Protein AF-A0AAJ1ETL8-F1 (afdb_monomer_lite)

pLDDT: mean 94.8, std 4.71, range [67.31, 98.31]

InterPro domains:
  IPR006096 Glutamate/phenylalanine/leucine/valine/L-tryptophan dehydrogenase, C-terminal [PF00208] (1-70)
  IPR036291 NAD(P)-binding domain superfamily [SSF51735] (2-70)
  IPR050724 Glutamate/Leucine/Phenylalanine/Valine dehydrogenases [PTHR43571] (1-70)

Sequence (70 aa):
PWGLKVDMAFPCATQNEIGIEEAKQLTANGVKYIIEGANMPTTPEAMEYFISNGGTLGPAKAANAGGVAV

Radius of gyration: 11.34 Å; chains: 1; bounding box: 22×28×30 Å

Secondary structure (DSSP, 8-state):
-TTS--SEE---SSTT-B-HHHHHHHHHTT--EEE--SSS-B-HHHHHHHHHTT-EEE-HHHHTTHHHH-

Structure (mmCIF, N/CA/C/O backbone):
data_AF-A0AAJ1ETL8-F1
#
_entry.id   AF-A0AAJ1ETL8-F1
#
loop_
_atom_site.group_PDB
_atom_site.id
_atom_site.type_symbol
_atom_site.label_atom_id
_atom_site.label_alt_id
_atom_site.label_comp_id
_atom_site.label_asym_id
_atom_site.label_entity_id
_atom_site.label_seq_id
_atom_site.pdbx_PDB_ins_code
_atom_site.Cartn_x
_atom_site.Cartn_y
_atom_site.Cartn_z
_atom_site.occupancy
_atom_site.B_iso_or_equiv
_atom_site.auth_seq_id
_atom_site.auth_comp_id
_atom_site.auth_asym_id
_atom_site.auth_atom_id
_atom_site.pdbx_PDB_model_num
ATOM 1 N N . PRO A 1 1 ? 0.392 9.847 -4.988 1.00 80.56 1 PRO A N 1
ATOM 2 C CA . PRO A 1 1 ? -0.954 10.464 -5.190 1.00 80.56 1 PRO A CA 1
ATOM 3 C C . PRO A 1 1 ? -1.960 9.921 -4.154 1.00 80.56 1 PRO A C 1
ATOM 5 O O . PRO A 1 1 ? -3.034 9.437 -4.492 1.00 80.56 1 PRO A O 1
ATOM 8 N N . TRP A 1 2 ? -1.585 9.976 -2.874 1.00 90.56 2 TRP A N 1
ATOM 9 C CA . TRP A 1 2 ? -2.188 9.146 -1.818 1.00 90.56 2 TRP A CA 1
ATOM 10 C C . TRP A 1 2 ? -3.356 9.808 -1.082 1.00 90.56 2 TRP A C 1
ATOM 12 O O . TRP A 1 2 ? -4.142 9.137 -0.426 1.00 90.56 2 TRP A O 1
ATO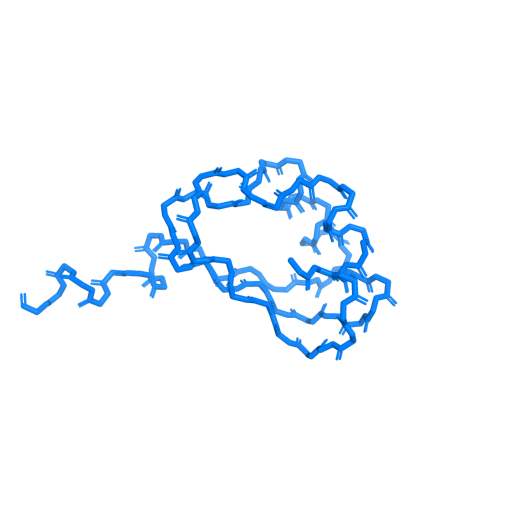M 22 N N . GLY A 1 3 ? -3.536 11.116 -1.275 1.00 87.00 3 GLY A N 1
ATOM 23 C CA . GLY A 1 3 ? -4.662 11.867 -0.721 1.00 87.00 3 GLY A CA 1
ATOM 24 C C . GLY A 1 3 ? -6.000 11.650 -1.437 1.00 87.00 3 GLY A C 1
ATOM 25 O O . GLY A 1 3 ? -7.001 12.226 -1.019 1.00 87.00 3 GLY A O 1
ATOM 26 N N . LEU A 1 4 ? -6.050 10.852 -2.509 1.00 91.12 4 LEU A N 1
ATOM 27 C CA . LEU A 1 4 ? -7.294 10.559 -3.222 1.00 91.12 4 LEU A CA 1
ATOM 28 C C . LEU A 1 4 ? -8.111 9.497 -2.478 1.00 91.12 4 LEU A C 1
ATOM 30 O O . LEU A 1 4 ? -7.567 8.504 -1.997 1.00 91.12 4 LEU A O 1
ATOM 34 N N . LYS A 1 5 ? -9.432 9.688 -2.424 1.00 93.88 5 LYS A N 1
ATOM 35 C CA . LYS A 1 5 ? -10.349 8.697 -1.856 1.00 93.88 5 LYS A CA 1
ATOM 36 C C . LYS A 1 5 ? -10.524 7.535 -2.834 1.00 93.88 5 LYS A C 1
ATOM 38 O O . LYS A 1 5 ? -11.134 7.705 -3.887 1.00 93.88 5 LYS A O 1
ATOM 43 N N . VAL A 1 6 ? -9.995 6.374 -2.465 1.00 94.75 6 VAL A N 1
ATOM 44 C CA . VAL A 1 6 ? -10.018 5.132 -3.248 1.00 94.75 6 VAL A CA 1
ATOM 45 C C . VAL A 1 6 ? -10.213 3.937 -2.317 1.00 94.75 6 VAL A C 1
ATOM 47 O O . VAL A 1 6 ? -9.945 4.034 -1.123 1.00 94.75 6 VAL A O 1
ATOM 50 N N . ASP A 1 7 ? -10.647 2.800 -2.854 1.00 95.12 7 ASP A N 1
ATOM 51 C CA . ASP A 1 7 ? -10.765 1.557 -2.077 1.00 95.12 7 ASP A CA 1
ATOM 52 C C . ASP A 1 7 ? -9.435 0.781 -1.997 1.00 95.12 7 ASP A C 1
ATOM 54 O O . ASP A 1 7 ? -9.183 0.053 -1.031 1.00 95.12 7 ASP A O 1
ATOM 58 N N . MET A 1 8 ? -8.582 0.936 -3.017 1.00 97.19 8 MET A N 1
ATOM 59 C CA . MET A 1 8 ? -7.326 0.203 -3.202 1.00 97.19 8 MET A CA 1
ATOM 60 C C . MET A 1 8 ? -6.205 1.131 -3.680 1.00 97.19 8 MET A C 1
ATOM 62 O O . MET A 1 8 ? -6.438 2.002 -4.520 1.00 97.19 8 MET A O 1
ATOM 66 N N . ALA A 1 9 ? -4.984 0.900 -3.201 1.00 97.25 9 ALA A N 1
ATOM 67 C CA . ALA A 1 9 ? -3.778 1.606 -3.619 1.00 97.25 9 ALA A CA 1
ATOM 68 C C . ALA A 1 9 ? -2.745 0.637 -4.214 1.00 97.25 9 ALA A C 1
ATOM 70 O O . ALA A 1 9 ? -2.485 -0.431 -3.661 1.00 97.25 9 ALA A O 1
ATOM 71 N N . PHE A 1 10 ? -2.142 1.037 -5.335 1.00 97.56 10 PHE A N 1
ATOM 72 C CA . PHE A 1 10 ? -1.165 0.244 -6.085 1.00 97.56 10 PHE A CA 1
ATOM 73 C C . PHE A 1 10 ? 0.136 1.040 -6.244 1.00 97.56 10 PHE A C 1
ATOM 75 O O . PHE A 1 10 ? 0.281 1.781 -7.220 1.00 97.56 10 PHE A O 1
ATOM 82 N N . PRO A 1 11 ? 1.060 0.965 -5.275 1.00 96.81 11 PRO A N 1
ATOM 83 C CA . PRO A 1 11 ? 2.364 1.588 -5.416 1.00 96.81 11 PRO A CA 1
ATOM 84 C C . PRO A 1 11 ? 3.258 0.782 -6.372 1.00 96.81 11 PRO A C 1
ATOM 86 O O . PRO A 1 11 ? 3.590 -0.387 -6.139 1.00 96.81 11 PRO A O 1
ATOM 89 N N . CYS A 1 12 ? 3.601 1.417 -7.491 1.00 96.81 12 CYS A N 1
ATOM 90 C CA . CYS A 1 12 ? 4.251 0.812 -8.652 1.00 96.81 12 CYS A CA 1
ATOM 91 C C . CYS A 1 12 ? 5.430 1.644 -9.185 1.00 96.81 12 CYS A C 1
ATOM 93 O O . CYS A 1 12 ? 5.936 1.329 -10.261 1.00 96.81 12 CYS A O 1
ATOM 95 N N . ALA A 1 13 ? 5.849 2.710 -8.494 1.00 95.31 13 ALA A N 1
ATOM 96 C CA . ALA A 1 13 ? 6.849 3.637 -9.023 1.00 95.31 13 ALA A CA 1
ATOM 97 C C . ALA A 1 13 ? 8.267 3.302 -8.546 1.00 95.31 13 ALA A C 1
ATOM 99 O O . ALA A 1 13 ? 9.122 2.921 -9.345 1.00 95.31 13 ALA A O 1
ATOM 100 N N . THR A 1 14 ? 8.534 3.453 -7.248 1.00 93.44 14 THR A N 1
ATOM 101 C CA . THR A 1 14 ? 9.878 3.316 -6.667 1.00 93.44 14 THR A CA 1
ATOM 102 C C . THR A 1 14 ? 9.824 2.703 -5.272 1.00 93.44 14 THR A C 1
ATOM 104 O O . THR A 1 14 ? 8.776 2.660 -4.633 1.00 93.44 14 THR A O 1
ATOM 107 N N . GLN A 1 15 ? 10.976 2.249 -4.780 1.00 93.88 15 GLN A N 1
ATOM 108 C CA . GLN A 1 15 ? 11.129 1.815 -3.394 1.00 93.88 15 GLN A CA 1
ATOM 109 C C . GLN A 1 15 ? 10.765 2.954 -2.423 1.00 93.88 15 GLN A C 1
ATOM 111 O O . GLN A 1 15 ? 11.103 4.110 -2.686 1.00 93.88 15 GLN A O 1
ATOM 116 N N . ASN A 1 16 ? 10.128 2.618 -1.297 1.00 95.25 16 ASN A N 1
ATOM 117 C CA . ASN A 1 16 ? 9.758 3.553 -0.222 1.00 95.25 16 ASN A CA 1
ATOM 118 C C . ASN A 1 16 ? 8.898 4.762 -0.664 1.00 95.25 16 ASN A C 1
ATOM 120 O O . ASN A 1 16 ? 9.019 5.842 -0.091 1.00 95.25 16 ASN A O 1
ATOM 124 N N . GLU A 1 17 ? 8.036 4.617 -1.675 1.00 96.12 17 GLU A N 1
ATOM 125 C CA . GLU A 1 17 ? 7.112 5.686 -2.087 1.00 96.12 17 GLU A CA 1
ATOM 126 C C . GLU A 1 17 ? 5.903 5.872 -1.148 1.00 96.12 17 GLU A C 1
ATOM 128 O O . GLU A 1 17 ? 5.257 6.924 -1.177 1.00 96.12 17 GLU A O 1
ATOM 133 N N . ILE A 1 18 ? 5.587 4.858 -0.333 1.00 96.81 18 ILE A N 1
ATOM 134 C CA . ILE A 1 18 ? 4.601 4.933 0.750 1.00 96.81 18 ILE A CA 1
ATOM 135 C C . ILE A 1 18 ? 5.350 4.976 2.079 1.00 96.81 18 ILE A C 1
ATOM 137 O O . ILE A 1 18 ? 5.840 3.947 2.554 1.00 96.81 18 ILE A O 1
ATOM 141 N N . GLY A 1 19 ? 5.411 6.161 2.682 1.00 97.50 19 GLY A N 1
ATOM 142 C CA . GLY A 1 19 ? 5.846 6.359 4.056 1.00 97.50 19 GLY A CA 1
ATOM 143 C C . GLY A 1 19 ? 4.675 6.365 5.040 1.00 97.50 19 GLY A C 1
ATOM 144 O O . GLY A 1 19 ? 3.520 6.076 4.710 1.00 97.50 19 GLY A O 1
ATOM 145 N N . ILE A 1 20 ? 4.984 6.688 6.297 1.00 97.81 20 ILE A N 1
ATOM 146 C CA . ILE A 1 20 ? 4.006 6.681 7.393 1.00 97.81 20 ILE A CA 1
ATOM 147 C C . ILE A 1 20 ? 2.881 7.707 7.193 1.00 97.81 20 ILE A C 1
ATOM 149 O O . ILE A 1 20 ? 1.735 7.448 7.557 1.00 97.81 20 ILE A O 1
ATOM 153 N N . GLU A 1 21 ? 3.182 8.862 6.599 1.00 97.38 21 GLU A N 1
ATOM 154 C CA . GLU A 1 21 ? 2.190 9.915 6.374 1.00 97.38 21 GLU A CA 1
ATOM 155 C C . GLU A 1 21 ? 1.226 9.535 5.248 1.00 97.38 21 GLU A C 1
ATOM 157 O O . GLU A 1 21 ? 0.014 9.713 5.379 1.00 97.38 21 GLU A O 1
ATOM 162 N N . GLU A 1 22 ? 1.730 8.910 4.186 1.00 97.38 22 GLU A N 1
ATOM 163 C CA . GLU A 1 22 ? 0.916 8.351 3.111 1.00 97.38 22 GLU A CA 1
ATOM 164 C C . GLU A 1 22 ? 0.023 7.222 3.630 1.00 97.38 22 GLU A C 1
ATOM 166 O O . GLU A 1 22 ? -1.170 7.200 3.336 1.00 97.38 22 GLU A O 1
ATOM 171 N N . ALA A 1 23 ? 0.556 6.322 4.463 1.00 97.06 23 ALA A N 1
ATOM 172 C CA . ALA A 1 23 ? -0.229 5.247 5.067 1.00 97.06 23 ALA A CA 1
ATOM 173 C C . ALA A 1 23 ? -1.367 5.782 5.951 1.00 97.06 23 ALA A C 1
ATOM 175 O O . ALA A 1 23 ? -2.495 5.300 5.852 1.00 97.06 23 ALA A O 1
ATOM 176 N N . LYS A 1 24 ? -1.118 6.823 6.757 1.00 97.06 24 LYS A N 1
ATOM 177 C CA . LYS A 1 24 ? -2.167 7.512 7.534 1.00 97.06 24 LYS A CA 1
ATOM 178 C C . LYS A 1 24 ? -3.242 8.114 6.637 1.00 97.06 24 LYS A C 1
ATOM 180 O O . LYS A 1 24 ? 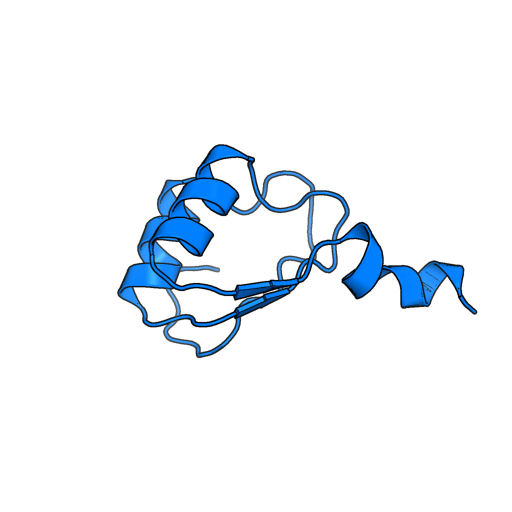-4.425 7.967 6.938 1.00 97.06 24 LYS A O 1
ATOM 185 N N . GLN A 1 25 ? -2.851 8.769 5.544 1.00 96.88 25 GLN A N 1
ATOM 186 C CA . GLN A 1 25 ? -3.800 9.340 4.583 1.00 96.88 25 GLN A CA 1
ATOM 187 C C . GLN A 1 25 ? -4.667 8.258 3.938 1.00 96.88 25 GLN A C 1
ATOM 189 O O . GLN A 1 25 ? -5.887 8.403 3.881 1.00 96.88 25 GLN A O 1
ATOM 194 N N . LEU A 1 26 ? -4.057 7.155 3.502 1.00 96.69 26 LEU A N 1
ATOM 195 C CA . LEU A 1 26 ? -4.764 6.029 2.895 1.00 96.69 26 LEU A CA 1
ATOM 196 C C . LEU A 1 26 ? -5.751 5.396 3.886 1.00 96.69 26 LEU A C 1
ATOM 198 O O . LEU A 1 26 ? -6.924 5.223 3.551 1.00 96.69 26 LEU A O 1
ATOM 202 N N . THR A 1 27 ? -5.323 5.141 5.125 1.00 95.94 27 THR A N 1
ATOM 203 C CA . THR A 1 27 ? -6.200 4.637 6.193 1.00 95.94 27 THR A CA 1
ATOM 204 C C . THR A 1 27 ? -7.356 5.600 6.477 1.00 95.94 27 THR A C 1
ATOM 206 O O . THR A 1 27 ? -8.510 5.174 6.527 1.00 95.94 27 THR A O 1
ATOM 209 N N . ALA A 1 28 ? -7.087 6.905 6.600 1.00 95.50 28 ALA A N 1
ATOM 210 C CA . ALA A 1 28 ? -8.117 7.922 6.837 1.00 95.50 28 ALA A CA 1
ATOM 211 C C . ALA A 1 28 ? -9.126 8.027 5.680 1.00 95.50 28 ALA A C 1
ATOM 213 O O . ALA A 1 28 ? -10.308 8.291 5.902 1.00 95.50 28 ALA A O 1
ATOM 214 N N . ASN A 1 29 ? -8.674 7.770 4.452 1.00 95.56 29 ASN A N 1
ATOM 215 C CA . ASN A 1 29 ? -9.514 7.735 3.258 1.00 95.56 29 ASN A CA 1
ATOM 216 C C . ASN A 1 29 ? -10.317 6.431 3.105 1.00 95.56 29 ASN A C 1
ATOM 218 O O . ASN A 1 29 ? -11.137 6.334 2.189 1.00 95.56 29 ASN A O 1
ATOM 222 N N . GLY A 1 30 ? -10.135 5.459 4.005 1.00 95.69 30 GLY A N 1
ATOM 223 C CA . GLY A 1 30 ? -10.855 4.186 4.001 1.00 95.69 30 GLY A CA 1
ATOM 224 C C . GLY A 1 30 ? -10.282 3.146 3.040 1.00 95.69 30 GLY A C 1
ATOM 225 O O . GLY A 1 30 ? -10.993 2.205 2.681 1.00 95.69 30 GLY A O 1
ATOM 226 N N . VAL A 1 31 ? -9.021 3.300 2.623 1.00 97.75 31 VAL A N 1
ATOM 227 C CA . VAL A 1 31 ? -8.329 2.317 1.781 1.00 97.75 31 VAL A CA 1
ATOM 228 C C . VAL A 1 31 ? -8.218 1.000 2.534 1.00 97.75 31 VAL A C 1
ATOM 230 O O . VAL A 1 31 ? -7.727 0.951 3.660 1.00 97.75 31 VAL A O 1
ATOM 233 N N . LYS A 1 32 ? -8.656 -0.083 1.893 1.00 96.62 32 LYS A N 1
ATOM 234 C CA . LYS A 1 32 ? -8.656 -1.427 2.488 1.00 96.62 32 LYS A CA 1
ATOM 235 C C . LYS A 1 32 ? -7.473 -2.270 2.037 1.00 96.62 32 LYS A C 1
ATOM 237 O O . LYS A 1 32 ? -7.081 -3.195 2.745 1.00 96.62 32 LYS A O 1
ATOM 242 N N . TYR A 1 33 ? -6.910 -1.953 0.872 1.00 97.94 33 TYR A N 1
ATOM 243 C CA . TYR A 1 33 ? -5.880 -2.765 0.237 1.00 97.94 33 TYR A CA 1
ATOM 244 C C . TYR A 1 33 ? -4.725 -1.911 -0.283 1.00 97.94 33 TYR A C 1
ATOM 246 O O . TYR A 1 33 ? -4.948 -0.972 -1.047 1.00 97.94 33 TYR A O 1
ATOM 254 N N . ILE A 1 34 ? -3.498 -2.286 0.078 1.00 97.56 34 ILE A N 1
ATOM 255 C CA . ILE A 1 34 ? -2.266 -1.820 -0.571 1.00 97.56 34 ILE A CA 1
ATOM 256 C C . ILE A 1 34 ? -1.660 -3.022 -1.295 1.00 97.56 34 ILE A C 1
ATOM 258 O O . ILE A 1 34 ? -1.346 -4.019 -0.653 1.00 97.56 34 ILE A O 1
ATOM 262 N N . ILE A 1 35 ? -1.513 -2.955 -2.619 1.00 97.88 35 ILE A N 1
ATOM 263 C CA . ILE A 1 35 ? -0.978 -4.052 -3.441 1.00 97.88 35 ILE A CA 1
ATOM 264 C C . ILE A 1 35 ? 0.323 -3.597 -4.096 1.00 97.88 35 ILE A C 1
ATOM 266 O O . ILE A 1 35 ? 0.315 -2.758 -4.994 1.00 97.88 35 ILE A O 1
ATOM 270 N N . GLU A 1 36 ? 1.447 -4.138 -3.638 1.00 97.38 36 GLU A N 1
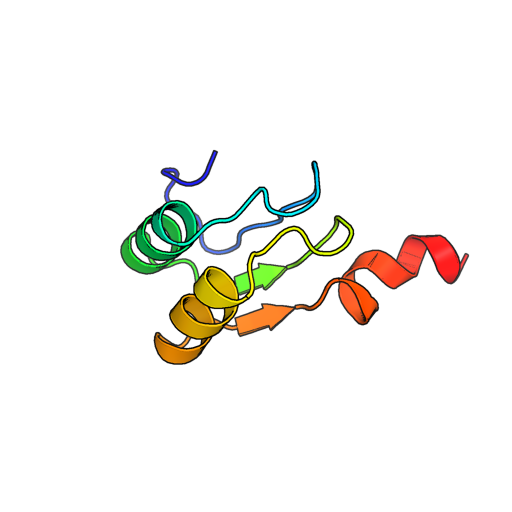ATOM 271 C CA . GLU A 1 36 ? 2.771 -3.670 -4.040 1.00 97.38 36 GLU A CA 1
ATOM 272 C C . GLU A 1 36 ? 3.162 -4.171 -5.438 1.00 97.38 36 GLU A C 1
ATOM 274 O O . GLU A 1 36 ? 3.444 -5.353 -5.635 1.00 97.38 36 GLU A O 1
ATOM 279 N N . GLY A 1 37 ? 3.209 -3.262 -6.414 1.00 94.19 37 GLY A N 1
ATOM 280 C CA . GLY A 1 37 ? 3.699 -3.558 -7.763 1.00 94.19 37 GLY A CA 1
ATOM 281 C C . GLY A 1 37 ? 5.205 -3.333 -7.911 1.00 94.19 37 GLY A C 1
ATOM 282 O O . GLY A 1 37 ? 5.890 -4.107 -8.577 1.00 94.19 37 GLY A O 1
ATOM 283 N N . ALA A 1 38 ? 5.750 -2.299 -7.267 1.00 94.81 38 ALA A N 1
ATOM 284 C CA . ALA A 1 38 ? 7.194 -2.068 -7.244 1.00 94.81 38 ALA A CA 1
ATOM 285 C C . ALA A 1 38 ? 7.906 -3.002 -6.247 1.00 94.81 38 ALA A C 1
ATOM 287 O O . ALA A 1 38 ? 7.278 -3.733 -5.483 1.00 94.81 38 ALA A O 1
ATOM 288 N N . ASN A 1 39 ? 9.241 -2.976 -6.237 1.00 93.94 39 ASN A N 1
ATOM 289 C CA . ASN A 1 39 ? 10.037 -3.702 -5.248 1.00 93.94 39 ASN A CA 1
ATOM 290 C C . ASN A 1 39 ? 10.150 -2.887 -3.952 1.00 93.94 39 ASN A C 1
ATOM 292 O O . ASN A 1 39 ? 10.828 -1.862 -3.931 1.00 93.94 39 ASN A O 1
ATOM 296 N N . MET A 1 40 ? 9.513 -3.370 -2.880 1.00 93.31 40 MET A N 1
ATOM 297 C CA . MET A 1 40 ?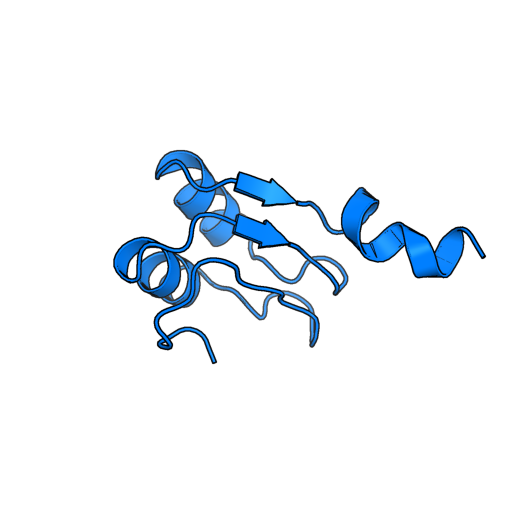 9.478 -2.726 -1.554 1.00 93.31 40 MET A CA 1
ATOM 298 C C . MET A 1 40 ? 9.023 -1.248 -1.587 1.00 93.31 40 MET A C 1
ATOM 300 O O . MET A 1 40 ? 9.743 -0.364 -1.115 1.00 93.31 40 MET A O 1
ATOM 304 N N . PRO A 1 41 ? 7.853 -0.930 -2.167 1.00 95.88 41 PRO A N 1
ATOM 305 C CA . PRO A 1 41 ? 7.371 0.444 -2.219 1.00 95.88 41 PRO A CA 1
ATOM 306 C C . PRO A 1 41 ? 6.920 0.993 -0.862 1.00 95.88 41 PRO A C 1
ATOM 308 O O . PRO A 1 41 ? 6.891 2.208 -0.692 1.00 95.88 41 PRO A O 1
ATOM 311 N N . THR A 1 42 ? 6.553 0.134 0.088 1.00 97.38 42 THR A N 1
ATOM 312 C CA . THR A 1 42 ? 6.053 0.553 1.402 1.00 97.38 42 THR A CA 1
ATOM 313 C C . THR A 1 42 ? 7.153 0.454 2.446 1.00 97.38 42 THR A C 1
ATOM 315 O O . THR A 1 42 ? 7.796 -0.592 2.559 1.00 97.38 42 THR A O 1
ATOM 318 N N . THR A 1 43 ? 7.372 1.514 3.233 1.00 97.75 43 THR A N 1
ATOM 319 C CA . THR A 1 43 ? 8.333 1.430 4.343 1.00 97.75 43 THR A CA 1
ATOM 320 C C . THR A 1 43 ? 7.824 0.474 5.432 1.00 97.75 43 THR A C 1
ATOM 322 O O . THR A 1 43 ? 6.609 0.289 5.571 1.00 97.75 43 THR A O 1
ATOM 325 N N . PRO A 1 44 ? 8.714 -0.144 6.232 1.00 97.06 44 PRO A N 1
ATOM 326 C CA . PRO A 1 44 ? 8.305 -1.066 7.294 1.00 97.06 44 PRO A CA 1
ATOM 327 C C . PRO A 1 44 ? 7.306 -0.455 8.286 1.00 97.06 44 PRO A C 1
ATOM 329 O O . PRO A 1 44 ? 6.326 -1.100 8.650 1.00 97.06 44 PRO A O 1
ATOM 332 N N . GLU A 1 45 ? 7.500 0.808 8.663 1.00 97.88 45 GLU A N 1
ATOM 333 C CA . GLU A 1 45 ? 6.637 1.519 9.612 1.00 97.88 45 GLU A CA 1
ATOM 334 C C . GLU A 1 45 ? 5.255 1.797 9.009 1.00 97.88 45 GLU A C 1
ATOM 336 O O . GLU A 1 45 ? 4.235 1.698 9.691 1.00 97.88 45 GLU A O 1
ATOM 341 N N . ALA A 1 46 ? 5.208 2.120 7.713 1.00 97.75 46 ALA A N 1
ATOM 342 C CA . ALA A 1 46 ? 3.970 2.329 6.974 1.00 97.75 46 ALA A CA 1
ATOM 343 C C . ALA A 1 46 ? 3.167 1.027 6.837 1.00 97.75 46 ALA A C 1
ATOM 345 O O . ALA A 1 46 ? 1.949 1.024 7.024 1.00 97.75 46 ALA A O 1
ATOM 346 N N . MET A 1 47 ? 3.858 -0.084 6.566 1.00 97.44 47 MET A N 1
ATOM 347 C CA . MET A 1 47 ? 3.276 -1.424 6.510 1.00 97.44 47 MET A CA 1
ATOM 348 C C . MET A 1 47 ? 2.699 -1.833 7.867 1.00 97.44 47 MET A C 1
ATOM 350 O O . MET A 1 47 ? 1.538 -2.235 7.939 1.00 97.44 47 MET A O 1
ATOM 354 N N . GLU A 1 48 ? 3.485 -1.702 8.938 1.00 97.88 48 GLU A N 1
ATOM 355 C CA . GLU A 1 48 ? 3.056 -2.043 10.295 1.00 97.88 48 GLU A CA 1
ATOM 356 C C . GLU A 1 48 ? 1.846 -1.208 10.719 1.00 97.88 48 GLU A C 1
ATOM 358 O O . GLU A 1 48 ? 0.854 -1.757 11.209 1.00 97.88 48 GLU A O 1
ATOM 363 N N . TYR A 1 49 ? 1.877 0.101 10.456 1.00 98.31 49 TYR A N 1
ATOM 364 C CA . TYR A 1 49 ? 0.750 0.987 10.720 1.00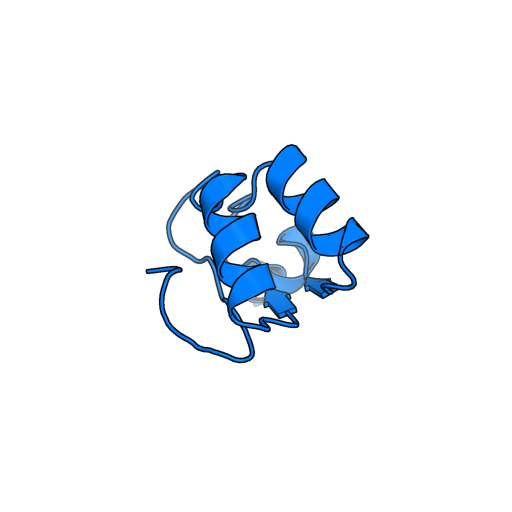 98.31 49 TYR A CA 1
ATOM 365 C C . TYR A 1 49 ? -0.501 0.568 9.937 1.00 98.31 49 TYR A C 1
ATOM 367 O O . TYR A 1 49 ? -1.574 0.428 10.526 1.00 98.31 49 TYR A O 1
ATOM 375 N N . PHE A 1 50 ? -0.386 0.353 8.625 1.00 98.12 50 PHE A N 1
ATOM 376 C CA . PHE A 1 50 ? -1.531 0.035 7.772 1.00 98.12 50 PHE A CA 1
ATOM 377 C C . PHE A 1 50 ? -2.192 -1.294 8.166 1.00 98.12 50 PHE A C 1
ATOM 379 O O . PHE A 1 50 ? -3.413 -1.354 8.322 1.00 98.12 50 PHE A O 1
ATOM 386 N N . ILE A 1 51 ? -1.388 -2.334 8.413 1.00 97.75 51 ILE A N 1
ATOM 387 C CA . ILE A 1 51 ? -1.874 -3.652 8.851 1.00 97.75 51 ILE A CA 1
ATOM 388 C C . ILE A 1 51 ? -2.519 -3.562 10.239 1.00 97.75 51 ILE A C 1
ATOM 390 O O . ILE A 1 51 ? -3.605 -4.102 10.453 1.00 97.75 51 ILE A O 1
ATOM 394 N N . SER A 1 52 ? -1.908 -2.824 11.171 1.00 98.00 52 SER A N 1
ATOM 395 C CA . SER A 1 52 ? -2.452 -2.641 12.526 1.00 98.00 52 SER A CA 1
ATOM 396 C C . SER A 1 52 ? -3.793 -1.898 12.545 1.00 98.00 52 SER A C 1
ATOM 398 O O . SER A 1 52 ? -4.561 -2.045 13.492 1.00 98.00 52 SER A O 1
ATOM 400 N N . ASN A 1 53 ? -4.105 -1.132 11.494 1.00 97.69 53 ASN A N 1
ATOM 401 C CA . ASN A 1 53 ? -5.387 -0.440 11.322 1.00 97.69 53 ASN A CA 1
ATOM 402 C C . ASN A 1 53 ? -6.400 -1.236 10.472 1.00 97.69 53 ASN A C 1
ATOM 404 O O . ASN A 1 53 ? -7.386 -0.677 9.995 1.00 97.69 53 ASN A O 1
ATOM 408 N N . GLY A 1 54 ? -6.186 -2.544 10.288 1.00 96.44 54 GLY A N 1
ATOM 409 C CA . GLY A 1 54 ? -7.119 -3.437 9.590 1.00 96.44 54 GLY A CA 1
ATOM 410 C C . GLY A 1 54 ? -6.998 -3.423 8.064 1.00 96.44 54 GLY A C 1
ATOM 411 O O . GLY A 1 54 ? -7.821 -4.035 7.381 1.00 96.44 54 GLY A O 1
ATOM 412 N N . GLY A 1 55 ? -5.982 -2.746 7.524 1.00 97.38 55 GLY A N 1
ATOM 413 C CA . GLY A 1 55 ? -5.640 -2.804 6.110 1.00 97.38 55 GLY A CA 1
ATOM 414 C C . GLY A 1 55 ? -5.024 -4.151 5.724 1.00 97.38 55 GLY A C 1
ATOM 415 O O . GLY A 1 55 ? -4.360 -4.811 6.521 1.00 97.38 55 GLY A O 1
ATOM 416 N N . THR A 1 56 ? -5.228 -4.571 4.476 1.00 97.94 56 THR A N 1
ATOM 417 C CA . THR A 1 56 ? -4.596 -5.771 3.908 1.00 97.94 56 THR A CA 1
ATOM 418 C C . THR A 1 56 ? -3.500 -5.370 2.929 1.00 97.94 56 THR A C 1
ATOM 420 O O . THR A 1 56 ? -3.764 -4.660 1.958 1.00 97.94 56 THR A O 1
ATOM 423 N N . LEU A 1 57 ? -2.275 -5.847 3.153 1.00 97.25 57 LEU A N 1
ATOM 424 C CA . LEU A 1 57 ? -1.147 -5.593 2.261 1.00 97.25 57 LEU A CA 1
ATOM 425 C C . LEU A 1 57 ? -0.823 -6.832 1.413 1.00 97.25 57 LEU A C 1
ATOM 427 O O . LEU A 1 57 ? -0.581 -7.914 1.945 1.00 97.25 57 LEU A O 1
ATOM 431 N N . GLY A 1 58 ? -0.817 -6.664 0.091 1.00 96.88 58 GLY A N 1
ATOM 432 C CA . GLY A 1 58 ? -0.334 -7.644 -0.879 1.00 96.88 58 GLY A CA 1
AT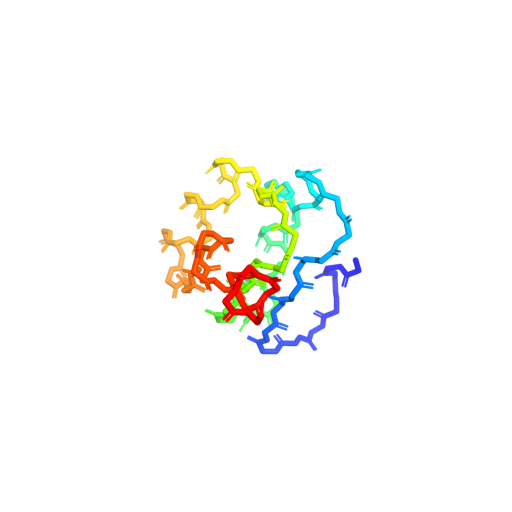OM 433 C C . GLY A 1 58 ? 1.156 -7.416 -1.146 1.00 96.88 58 GLY A C 1
ATOM 434 O O . GLY A 1 58 ? 1.482 -6.437 -1.817 1.00 96.88 58 GLY A O 1
ATOM 435 N N . PRO A 1 59 ? 2.061 -8.271 -0.636 1.00 94.69 59 PRO A N 1
ATOM 436 C CA . PRO A 1 59 ? 3.494 -8.002 -0.662 1.00 94.69 59 PRO A CA 1
ATOM 437 C C . PRO A 1 59 ? 4.074 -8.124 -2.070 1.00 94.69 59 PRO A C 1
ATOM 439 O O . PRO A 1 59 ? 3.694 -9.024 -2.829 1.00 94.69 59 PRO A O 1
ATOM 442 N N . ALA A 1 60 ? 5.083 -7.301 -2.367 1.00 93.06 60 ALA A N 1
ATOM 443 C CA . ALA A 1 60 ? 5.731 -7.240 -3.680 1.00 93.06 60 ALA A CA 1
ATOM 444 C C . ALA A 1 60 ? 6.172 -8.624 -4.179 1.00 93.06 60 ALA A C 1
ATOM 446 O O . ALA A 1 60 ? 5.882 -9.001 -5.307 1.00 93.06 60 ALA A O 1
ATOM 447 N N . LYS A 1 61 ? 6.755 -9.437 -3.285 1.00 91.25 61 LYS A N 1
ATOM 448 C CA . LYS A 1 61 ? 7.247 -10.800 -3.570 1.00 91.25 61 LYS A CA 1
ATOM 449 C C . LYS A 1 61 ? 6.209 -11.736 -4.203 1.00 91.25 61 LYS A C 1
ATOM 451 O O . LYS A 1 61 ? 6.602 -12.721 -4.817 1.00 91.25 61 LYS A O 1
ATOM 456 N N . ALA A 1 62 ? 4.919 -11.471 -4.009 1.00 93.56 62 ALA A N 1
ATOM 457 C CA . ALA A 1 62 ? 3.835 -12.213 -4.642 1.00 93.56 62 ALA A CA 1
ATOM 458 C C . ALA A 1 62 ? 3.143 -11.376 -5.727 1.00 93.56 62 ALA A C 1
ATOM 460 O O . ALA A 1 62 ? 2.960 -11.850 -6.844 1.00 93.56 62 ALA A O 1
ATOM 461 N N . ALA A 1 63 ? 2.782 -10.129 -5.414 1.00 93.25 63 ALA A N 1
ATOM 462 C CA . ALA A 1 63 ? 1.973 -9.283 -6.288 1.00 93.25 63 ALA A CA 1
ATOM 463 C C . ALA A 1 63 ? 2.681 -8.900 -7.600 1.00 93.25 63 ALA A C 1
ATOM 465 O O . ALA A 1 63 ? 2.024 -8.811 -8.636 1.00 93.25 63 ALA A O 1
ATOM 466 N N . ASN A 1 64 ? 4.008 -8.731 -7.586 1.00 91.44 64 ASN A N 1
ATOM 467 C CA . ASN A 1 64 ? 4.781 -8.363 -8.775 1.00 91.44 64 ASN A CA 1
ATOM 468 C C . ASN A 1 64 ? 5.493 -9.546 -9.458 1.00 91.44 64 ASN A C 1
ATOM 470 O O . ASN A 1 64 ? 6.092 -9.381 -10.523 1.00 91.44 64 ASN A O 1
ATOM 474 N N . ALA A 1 65 ? 5.369 -10.755 -8.897 1.00 92.44 65 ALA A N 1
ATOM 475 C CA . ALA A 1 65 ? 6.027 -11.957 -9.407 1.00 92.44 65 ALA A CA 1
ATOM 476 C C . ALA A 1 65 ? 5.550 -12.367 -10.812 1.00 92.44 65 ALA A C 1
ATOM 478 O O . ALA A 1 65 ? 6.221 -13.148 -11.482 1.00 92.44 65 ALA A O 1
ATOM 479 N N . GLY A 1 66 ? 4.433 -11.808 -11.292 1.00 91.19 66 GLY A N 1
ATOM 480 C CA . GLY A 1 66 ? 3.946 -12.017 -12.656 1.00 91.19 66 GLY A CA 1
ATOM 481 C C . GLY A 1 66 ? 4.971 -11.658 -13.736 1.00 91.19 66 GLY A C 1
ATOM 482 O O . GLY A 1 66 ? 5.014 -12.331 -14.756 1.00 91.19 66 GLY A O 1
ATOM 483 N N . GLY A 1 67 ? 5.843 -10.668 -13.503 1.00 88.31 67 GLY A N 1
ATOM 484 C CA . GLY A 1 67 ? 6.919 -10.334 -14.445 1.00 88.31 67 GLY A CA 1
ATOM 485 C C . GLY A 1 67 ? 8.051 -11.369 -14.508 1.00 88.31 67 GLY A C 1
ATOM 486 O O . GLY A 1 67 ? 8.753 -11.428 -15.509 1.00 88.31 67 GLY A O 1
ATOM 487 N N . VAL A 1 68 ? 8.228 -12.179 -13.458 1.00 89.31 68 VAL A N 1
ATOM 488 C CA . VAL A 1 68 ? 9.230 -13.263 -13.392 1.00 89.31 68 VAL A CA 1
ATOM 489 C C . VAL A 1 68 ? 8.644 -14.599 -13.853 1.00 89.31 68 VAL A C 1
ATOM 491 O O . VAL A 1 68 ? 9.373 -15.464 -14.321 1.00 89.31 68 VAL A O 1
ATOM 494 N N . ALA A 1 69 ? 7.335 -14.788 -13.686 1.00 84.38 69 ALA A N 1
ATOM 495 C CA . ALA A 1 69 ? 6.647 -16.034 -14.011 1.00 84.38 69 ALA A CA 1
ATOM 496 C C . ALA A 1 69 ? 6.477 -16.290 -15.521 1.00 84.38 69 ALA A C 1
ATOM 498 O O . ALA A 1 69 ? 6.135 -17.413 -15.893 1.00 84.38 69 ALA A O 1
ATOM 499 N N . VAL A 1 70 ? 6.649 -15.261 -16.357 1.00 67.31 70 VAL A N 1
ATOM 500 C CA . VAL A 1 70 ? 6.475 -15.311 -17.820 1.00 67.31 70 VAL A CA 1
ATOM 501 C C . VAL A 1 70 ? 7.722 -15.760 -18.566 1.00 67.31 70 VAL A C 1
ATOM 503 O O . VAL A 1 70 ? 8.843 -15.420 -18.132 1.00 67.31 70 VAL A O 1
#

Foldseek 3Di:
DQQDQDQEAEDADDAQLAEQVSLVNNVVSNHQEYEYQHQNNHDPNSVVVNVVSNHDYHHNVPRNCVVVVD

Organism: Mediterraneibacter gnavus (NCBI:txid33038)